Protein AF-A0AAI9H4J5-F1 (afdb_monomer)

Structure (mmCIF, N/CA/C/O backbone):
data_AF-A0AAI9H4J5-F1
#
_entry.id   AF-A0AAI9H4J5-F1
#
loop_
_atom_site.group_PDB
_atom_site.id
_atom_site.type_symbol
_atom_site.label_atom_id
_atom_site.label_alt_id
_atom_site.label_comp_id
_atom_site.label_asym_id
_atom_site.label_entity_id
_atom_site.label_seq_id
_atom_site.pdbx_PDB_ins_code
_atom_site.Cartn_x
_atom_site.Cartn_y
_atom_site.Cartn_z
_atom_site.occupancy
_atom_site.B_iso_or_equiv
_atom_site.auth_seq_id
_atom_site.auth_comp_id
_atom_site.auth_asym_id
_atom_site.auth_atom_id
_atom_site.pdbx_PDB_model_num
ATOM 1 N N . VAL A 1 1 ? 2.591 1.178 6.371 1.00 60.91 1 VAL A N 1
ATOM 2 C CA . VAL A 1 1 ? 2.790 2.564 5.880 1.00 60.91 1 VAL A CA 1
ATOM 3 C C . VAL A 1 1 ? 2.312 3.562 6.932 1.00 60.91 1 VAL A C 1
ATOM 5 O O . VAL A 1 1 ? 1.444 3.208 7.721 1.00 60.91 1 VAL A O 1
ATOM 8 N N . ARG A 1 2 ? 2.908 4.763 7.027 1.00 66.00 2 ARG A N 1
ATOM 9 C CA . ARG A 1 2 ? 2.367 5.844 7.877 1.00 66.00 2 ARG A CA 1
ATOM 10 C C . ARG A 1 2 ? 1.356 6.629 7.031 1.00 66.00 2 ARG A C 1
ATOM 12 O O . ARG A 1 2 ? 1.803 7.212 6.047 1.00 66.00 2 ARG A O 1
ATOM 19 N N . PRO A 1 3 ? 0.055 6.637 7.375 1.00 69.19 3 PRO A N 1
ATOM 20 C CA . PRO A 1 3 ? -0.952 7.311 6.565 1.00 69.19 3 PRO A CA 1
ATOM 21 C C . PRO A 1 3 ? -0.690 8.814 6.497 1.00 69.19 3 PRO A C 1
ATOM 23 O O . PRO A 1 3 ? -0.221 9.423 7.470 1.00 69.19 3 PRO A O 1
ATOM 26 N N . GLU A 1 4 ? -1.010 9.427 5.366 1.00 78.38 4 GLU A N 1
ATOM 27 C CA . GLU A 1 4 ? -0.910 10.872 5.218 1.00 78.38 4 GLU A CA 1
ATOM 28 C C . GLU A 1 4 ? -1.904 11.593 6.138 1.00 78.38 4 GLU A C 1
ATOM 30 O O . GLU A 1 4 ? -2.947 11.067 6.530 1.00 78.38 4 GLU A O 1
ATOM 35 N N . ARG A 1 5 ? -1.630 12.867 6.453 1.00 80.12 5 ARG A N 1
ATOM 36 C CA . ARG A 1 5 ? -2.515 13.676 7.315 1.00 80.12 5 ARG A CA 1
ATOM 37 C C . ARG A 1 5 ? -3.969 13.691 6.830 1.00 80.12 5 ARG A C 1
ATOM 39 O O . ARG A 1 5 ? -4.875 13.721 7.659 1.00 80.12 5 ARG A O 1
ATOM 46 N N . ARG A 1 6 ? -4.186 13.675 5.510 1.00 80.25 6 ARG A N 1
ATOM 47 C CA . ARG A 1 6 ? -5.523 13.652 4.897 1.00 80.25 6 ARG A CA 1
ATOM 48 C C . ARG A 1 6 ? -6.249 12.334 5.167 1.00 80.25 6 ARG A C 1
ATOM 50 O O . ARG A 1 6 ? -7.411 12.358 5.561 1.00 80.25 6 ARG A O 1
ATOM 57 N N . GLU A 1 7 ? -5.553 11.209 5.036 1.00 82.38 7 GLU A N 1
ATOM 58 C CA . GLU A 1 7 ? -6.097 9.876 5.320 1.00 82.38 7 GLU A CA 1
ATOM 59 C C . GLU A 1 7 ? -6.452 9.739 6.803 1.00 82.38 7 GLU A C 1
ATOM 61 O O . GLU A 1 7 ? -7.549 9.302 7.143 1.00 82.38 7 GLU A O 1
ATOM 66 N N . ILE A 1 8 ? -5.582 10.227 7.696 1.00 84.38 8 ILE A N 1
ATOM 67 C CA . ILE A 1 8 ? -5.841 10.246 9.145 1.00 84.38 8 ILE A CA 1
ATOM 68 C C . ILE A 1 8 ? -7.108 11.048 9.470 1.00 84.38 8 ILE A C 1
ATOM 70 O O . ILE A 1 8 ? -7.920 10.619 10.291 1.00 84.38 8 ILE A O 1
ATOM 74 N N . GLN A 1 9 ? -7.285 12.222 8.857 1.00 87.44 9 GLN A N 1
ATOM 75 C CA . GLN A 1 9 ? -8.477 13.048 9.074 1.00 87.44 9 GLN A CA 1
ATOM 76 C C . GLN A 1 9 ? -9.752 12.354 8.591 1.00 87.44 9 GLN A C 1
ATOM 78 O O . GLN A 1 9 ? -10.779 12.442 9.265 1.00 87.44 9 GLN A O 1
ATOM 83 N N . LEU A 1 10 ? -9.686 11.658 7.456 1.00 87.25 10 LEU A N 1
ATOM 84 C CA . LEU A 1 10 ? -10.817 10.911 6.920 1.00 87.25 10 LEU A CA 1
ATOM 85 C C . LEU A 1 10 ? -11.209 9.749 7.842 1.00 87.25 10 LEU A C 1
ATOM 87 O O . LEU A 1 10 ? -12.376 9.646 8.213 1.00 87.25 10 LEU A O 1
ATOM 91 N N . ILE A 1 11 ? -10.237 8.943 8.284 1.00 86.56 11 ILE A N 1
ATOM 92 C CA . ILE A 1 11 ? -10.468 7.824 9.213 1.00 86.56 11 ILE A CA 1
ATOM 93 C C . ILE A 1 11 ? -11.116 8.329 10.506 1.00 86.56 11 ILE A C 1
ATOM 95 O O . ILE A 1 11 ? -12.137 7.797 10.928 1.00 86.56 11 ILE A O 1
ATOM 99 N N . LYS A 1 12 ? -10.591 9.412 11.097 1.00 87.19 12 LYS A N 1
ATOM 100 C CA . LYS A 1 12 ? -11.154 9.993 12.328 1.00 87.19 12 LYS A CA 1
ATOM 101 C C . LYS A 1 12 ? -12.599 10.462 12.170 1.00 87.19 12 LYS A C 1
ATOM 103 O O . LYS A 1 12 ? -13.368 10.354 13.117 1.00 87.19 12 LYS A O 1
ATOM 108 N N . ARG A 1 13 ? -12.968 11.004 11.004 1.00 91.00 13 ARG A N 1
ATOM 109 C CA . ARG A 1 13 ? -14.359 11.396 10.719 1.00 91.00 13 ARG A CA 1
ATOM 110 C C . ARG A 1 13 ? -15.259 10.174 10.580 1.00 91.00 13 ARG A C 1
ATOM 112 O O . ARG A 1 13 ? -16.351 10.178 11.129 1.00 91.00 13 ARG A O 1
ATOM 119 N N . LEU A 1 14 ? -14.795 9.129 9.896 1.00 88.50 14 LEU A N 1
ATOM 120 C CA . LEU A 1 14 ? -15.547 7.881 9.747 1.00 88.50 14 LEU A CA 1
ATOM 121 C C . LEU A 1 14 ? -15.769 7.184 11.095 1.00 88.50 14 LEU A C 1
ATOM 123 O O . LEU A 1 14 ? -16.881 6.744 11.371 1.00 88.50 14 LEU A O 1
ATOM 127 N N . GLN A 1 15 ? -14.759 7.184 11.968 1.00 90.25 15 GLN A N 1
ATOM 128 C CA . GLN A 1 15 ? -14.828 6.596 13.310 1.00 90.25 15 GLN A CA 1
ATOM 129 C C . GLN A 1 15 ? -15.880 7.234 14.229 1.00 90.25 15 GLN A C 1
ATOM 131 O O . GLN A 1 15 ? -16.298 6.603 15.195 1.00 90.25 15 GLN A O 1
ATOM 136 N N . GLN A 1 16 ? -16.347 8.454 13.934 1.00 92.19 16 GLN A N 1
ATOM 137 C CA . GLN A 1 16 ? -17.457 9.070 14.675 1.00 92.19 16 GLN A CA 1
ATOM 138 C C . GLN A 1 16 ? -18.804 8.387 14.401 1.00 92.19 16 GLN A C 1
ATOM 140 O O . GLN A 1 16 ? -19.687 8.434 15.252 1.00 92.19 16 GLN A O 1
ATOM 145 N N . PHE A 1 17 ? -18.965 7.765 13.229 1.00 92.12 17 PHE A N 1
ATOM 146 C CA . PHE A 1 17 ? -20.206 7.106 12.807 1.00 92.12 17 PHE A CA 1
ATOM 147 C C . PHE A 1 17 ? -20.093 5.580 12.841 1.00 92.12 17 PHE A C 1
ATOM 149 O O . PHE A 1 17 ? -21.067 4.894 13.138 1.00 92.12 17 PHE A O 1
ATOM 156 N N . VAL A 1 18 ? -18.904 5.054 12.544 1.00 89.94 18 VAL A N 1
ATOM 157 C CA . VAL A 1 18 ? -18.591 3.623 12.534 1.00 89.94 18 VAL A CA 1
ATOM 158 C C . VAL A 1 18 ? -17.291 3.430 13.316 1.00 89.94 18 VAL A C 1
ATOM 160 O O . VAL A 1 18 ? -16.216 3.598 12.740 1.00 89.94 18 VAL A O 1
ATOM 163 N N . PRO A 1 19 ? -17.359 3.108 14.620 1.00 84.38 19 PRO A N 1
ATOM 164 C CA . PRO A 1 19 ? -16.180 3.016 15.489 1.00 84.38 19 PRO A CA 1
ATOM 165 C C . PRO A 1 19 ? -15.090 2.074 14.961 1.00 84.38 19 PRO A C 1
ATOM 167 O O . PRO A 1 19 ? -13.903 2.359 15.110 1.00 84.38 19 PRO A O 1
ATOM 170 N N . ASP A 1 20 ? -15.495 1.014 14.260 1.00 83.19 20 ASP A N 1
ATOM 171 C CA . ASP A 1 20 ? -14.607 -0.005 13.691 1.00 83.19 20 ASP A CA 1
ATOM 172 C C . ASP A 1 20 ? -14.147 0.316 12.257 1.00 83.19 20 ASP A C 1
ATOM 174 O O . ASP A 1 20 ? -13.664 -0.558 11.536 1.00 83.19 20 ASP A O 1
ATOM 178 N N . ALA A 1 21 ? -14.293 1.567 11.805 1.00 83.25 21 ALA A N 1
ATOM 179 C CA . ALA A 1 21 ? -13.787 1.991 10.507 1.00 83.25 21 ALA A CA 1
ATOM 180 C C . ALA A 1 21 ? -12.253 1.876 10.468 1.00 83.25 21 ALA A C 1
ATOM 182 O O . ALA A 1 21 ? -11.525 2.674 11.071 1.00 83.25 21 ALA A O 1
ATOM 183 N N . LEU A 1 22 ? -11.769 0.886 9.720 1.00 80.06 22 LEU A N 1
ATOM 184 C CA . LEU A 1 22 ? -10.357 0.669 9.433 1.00 80.06 22 LEU A CA 1
ATOM 185 C C . LEU A 1 22 ? -10.035 1.136 8.006 1.00 80.06 22 LEU A C 1
ATOM 187 O O . LEU A 1 22 ? -10.863 0.971 7.106 1.00 80.06 22 LEU A O 1
ATOM 191 N N . PRO A 1 23 ? -8.844 1.715 7.761 1.00 74.88 23 PRO A N 1
ATOM 192 C CA . PRO A 1 23 ? -8.420 2.029 6.406 1.00 74.88 23 PRO A CA 1
ATOM 193 C C . PRO A 1 23 ? -8.359 0.748 5.573 1.00 74.88 23 PRO A C 1
ATOM 195 O O . PRO A 1 23 ? -7.655 -0.201 5.921 1.00 74.88 23 PRO A O 1
ATOM 198 N N . VAL A 1 24 ? -9.078 0.737 4.452 1.00 76.19 24 VAL A N 1
ATOM 199 C CA . VAL A 1 24 ? -8.956 -0.335 3.466 1.00 76.19 24 VAL A CA 1
ATOM 200 C C . VAL A 1 24 ? -7.652 -0.126 2.716 1.00 76.19 24 VAL A C 1
ATOM 202 O O . VAL A 1 24 ? -7.523 0.766 1.878 1.00 76.19 24 VAL A O 1
ATOM 205 N N . VAL A 1 25 ? -6.672 -0.960 3.030 1.00 75.31 25 VAL A N 1
ATOM 206 C CA . VAL A 1 25 ? -5.409 -1.002 2.307 1.00 75.31 25 VAL A CA 1
ATOM 207 C C . VAL A 1 25 ? -5.624 -1.785 1.014 1.00 75.31 25 VAL A C 1
ATOM 209 O O . VAL A 1 25 ? -5.745 -3.010 1.037 1.00 75.31 25 VAL A O 1
ATOM 212 N N . 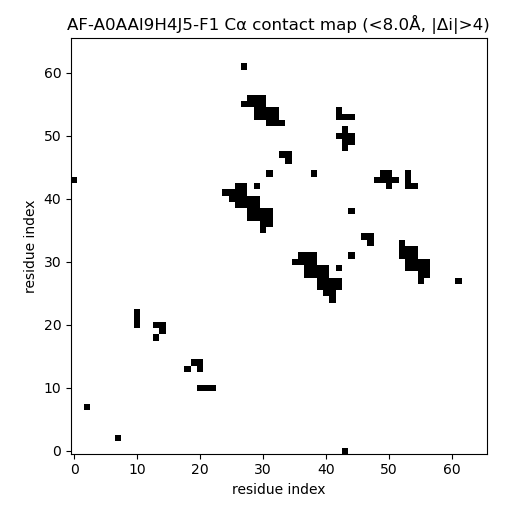ARG A 1 26 ? -5.676 -1.087 -0.126 1.00 76.62 26 ARG A N 1
ATOM 213 C CA . ARG A 1 26 ? -5.743 -1.737 -1.442 1.00 76.62 26 ARG A CA 1
ATOM 214 C C . ARG A 1 26 ? -4.332 -2.105 -1.900 1.00 76.62 26 ARG A C 1
ATOM 216 O O . ARG A 1 26 ? -3.466 -1.237 -2.016 1.00 76.62 26 ARG A O 1
ATOM 223 N N . LYS A 1 27 ? -4.109 -3.398 -2.143 1.00 85.50 27 LYS A N 1
ATOM 224 C CA . LYS A 1 27 ? -2.907 -3.895 -2.818 1.00 85.50 27 LYS A CA 1
ATOM 225 C C . LYS A 1 27 ? -3.170 -3.978 -4.317 1.00 85.50 27 LYS A C 1
ATOM 227 O O . LYS A 1 27 ? -4.287 -4.284 -4.717 1.00 85.50 27 LYS A O 1
ATOM 232 N N . ALA A 1 28 ? -2.152 -3.681 -5.109 1.00 88.62 28 ALA A N 1
ATOM 233 C CA . ALA A 1 28 ? -2.194 -3.761 -6.560 1.00 88.62 28 ALA A CA 1
ATOM 234 C C . ALA A 1 28 ? -0.785 -4.007 -7.108 1.00 88.62 28 ALA A C 1
ATOM 236 O O . ALA A 1 28 ? 0.213 -3.926 -6.381 1.00 88.62 28 ALA A O 1
ATOM 237 N N . SER A 1 29 ? -0.711 -4.276 -8.407 1.00 92.69 29 SER A N 1
ATOM 238 C CA . SER A 1 29 ? 0.543 -4.263 -9.151 1.00 92.69 29 SER A CA 1
ATOM 239 C C . SER A 1 29 ? 0.991 -2.823 -9.428 1.00 92.69 29 SER A C 1
ATOM 241 O O . SER A 1 29 ? 0.267 -2.040 -10.044 1.00 92.69 29 SER A O 1
ATOM 243 N N . TRP A 1 30 ? 2.208 -2.479 -9.010 1.00 93.19 30 TRP A N 1
ATOM 244 C CA . TRP A 1 30 ? 2.807 -1.153 -9.158 1.00 93.19 30 TRP A CA 1
ATOM 245 C C . TRP A 1 30 ? 4.111 -1.212 -9.950 1.00 93.19 30 TRP A C 1
ATOM 247 O O . TRP A 1 30 ? 4.876 -2.171 -9.852 1.00 93.19 30 TRP A O 1
ATOM 257 N N . HIS A 1 31 ? 4.394 -0.137 -10.680 1.00 94.69 31 HIS A N 1
ATOM 258 C CA . HIS A 1 31 ? 5.693 0.134 -11.287 1.00 94.69 31 HIS A CA 1
ATOM 259 C C . HIS A 1 31 ? 6.273 1.415 -10.681 1.00 94.69 31 HIS A C 1
ATOM 261 O O . HIS A 1 31 ? 5.652 2.480 -10.750 1.00 94.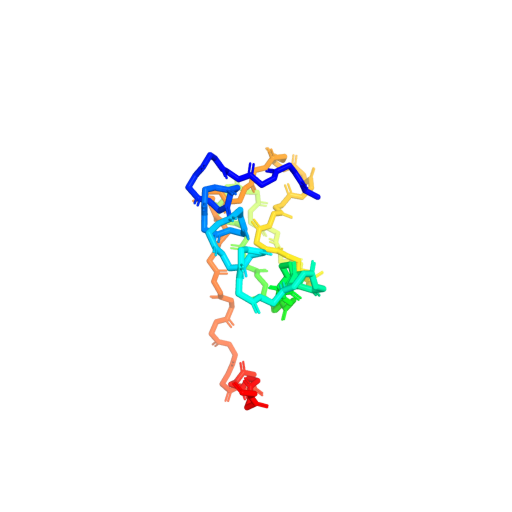69 31 HIS A O 1
ATOM 267 N N . CYS A 1 32 ? 7.464 1.344 -10.085 1.00 95.19 32 CYS A N 1
ATOM 268 C CA . CYS A 1 32 ? 8.161 2.534 -9.603 1.00 95.19 32 CYS A CA 1
ATOM 269 C C . CYS A 1 32 ? 8.984 3.162 -10.732 1.00 95.19 32 CYS A C 1
ATOM 271 O O . CYS A 1 32 ? 10.014 2.619 -11.128 1.00 95.19 32 CYS A O 1
ATOM 273 N N . ARG A 1 33 ? 8.602 4.359 -11.188 1.00 96.62 33 ARG A N 1
ATOM 274 C CA . ARG A 1 33 ? 9.326 5.062 -12.264 1.00 96.62 33 ARG A CA 1
ATOM 275 C C . ARG A 1 33 ? 10.723 5.561 -11.874 1.00 96.62 33 ARG A C 1
ATOM 277 O O . ARG A 1 33 ? 11.468 5.956 -12.758 1.00 96.62 33 ARG A O 1
ATOM 284 N N . GLN A 1 34 ? 11.066 5.582 -10.581 1.00 96.38 34 GLN A N 1
ATOM 285 C CA . GLN A 1 34 ? 12.373 6.054 -10.107 1.00 96.38 34 GLN A CA 1
ATOM 286 C C . GLN A 1 34 ? 13.436 4.947 -10.100 1.00 96.38 34 GLN A C 1
ATOM 288 O O . GLN A 1 34 ? 14.566 5.193 -10.502 1.00 96.38 34 GLN A O 1
ATOM 293 N N . CYS A 1 35 ? 13.100 3.743 -9.627 1.00 96.62 35 CYS A N 1
ATOM 294 C CA . CYS A 1 35 ? 14.028 2.603 -9.617 1.00 96.62 35 CYS A CA 1
ATOM 295 C C . 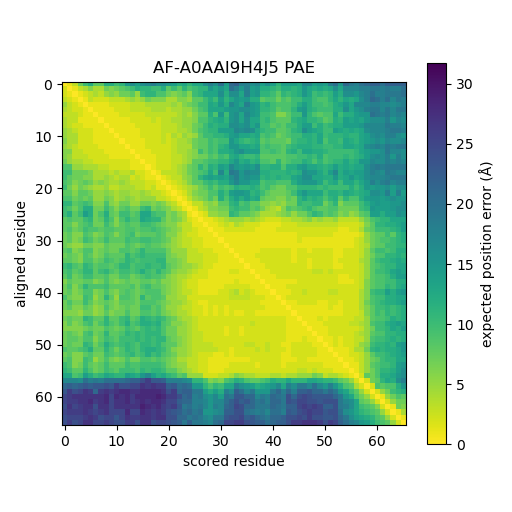CYS A 1 35 ? 13.757 1.588 -10.733 1.00 96.62 35 CYS A C 1
ATOM 297 O O . CYS A 1 35 ? 14.454 0.581 -10.807 1.00 96.62 35 CYS A O 1
ATOM 299 N N . HIS A 1 36 ? 12.747 1.837 -11.572 1.00 95.31 36 HIS A N 1
ATOM 300 C CA . HIS A 1 36 ? 12.307 0.949 -12.649 1.00 95.31 36 HIS A CA 1
ATOM 301 C C . HIS A 1 36 ? 12.001 -0.479 -12.176 1.00 95.31 36 HIS A C 1
ATOM 303 O O . HIS A 1 36 ? 12.180 -1.441 -12.918 1.00 95.31 36 HIS A O 1
ATOM 309 N N . HIS A 1 37 ? 11.541 -0.614 -10.931 1.00 92.94 37 HIS A N 1
ATOM 310 C CA . HIS A 1 37 ? 11.195 -1.895 -10.333 1.00 92.94 37 HIS A CA 1
ATOM 311 C C . HIS A 1 37 ? 9.684 -2.045 -10.225 1.00 92.94 37 HIS A C 1
ATOM 313 O O . HIS A 1 37 ? 8.977 -1.148 -9.751 1.00 92.94 37 HIS A O 1
ATOM 319 N N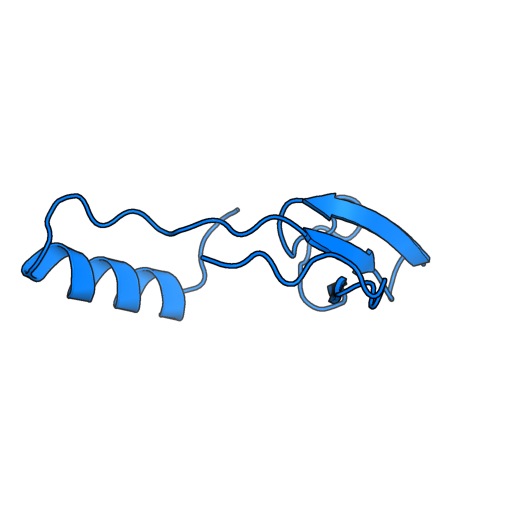 . ASP A 1 38 ? 9.217 -3.212 -10.639 1.00 94.06 38 ASP A N 1
ATOM 320 C CA . ASP A 1 38 ? 7.842 -3.630 -10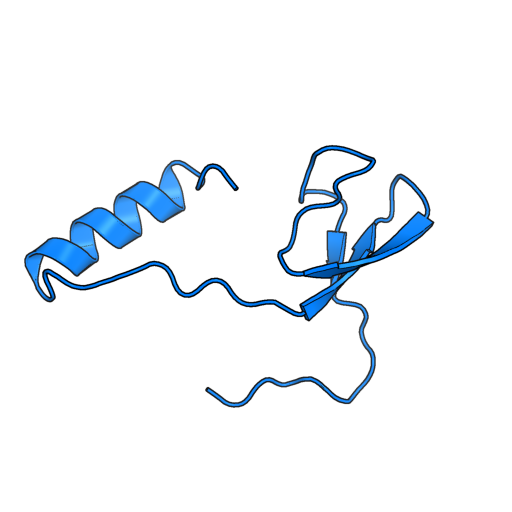.472 1.00 94.06 38 ASP A CA 1
ATOM 321 C C . ASP A 1 38 ? 7.653 -4.380 -9.163 1.00 94.06 38 ASP A C 1
ATOM 323 O O . ASP A 1 38 ? 8.475 -5.220 -8.805 1.00 94.06 38 ASP A O 1
ATOM 327 N N . TYR A 1 39 ? 6.544 -4.128 -8.479 1.00 92.44 39 TYR A N 1
ATOM 328 C CA . TYR A 1 39 ? 6.253 -4.769 -7.206 1.00 92.44 39 TYR A CA 1
ATOM 329 C C . TYR A 1 39 ? 4.742 -4.884 -6.971 1.00 92.44 39 TYR A C 1
ATOM 331 O O . TYR A 1 39 ? 3.955 -4.103 -7.502 1.00 92.44 39 TYR A O 1
ATOM 339 N N . TYR A 1 40 ? 4.329 -5.866 -6.171 1.00 91.56 40 TYR A N 1
ATOM 340 C CA . TYR A 1 40 ? 2.936 -6.048 -5.756 1.00 91.56 40 TYR A CA 1
ATOM 341 C C . TYR A 1 40 ? 2.775 -5.663 -4.285 1.00 91.56 40 TYR A C 1
ATOM 343 O O . TYR A 1 40 ? 3.538 -6.122 -3.430 1.00 91.56 40 TYR A O 1
ATOM 351 N N . GLY A 1 41 ? 1.788 -4.826 -3.971 1.00 90.88 41 GLY A N 1
ATOM 352 C CA . GLY A 1 41 ? 1.569 -4.350 -2.607 1.00 90.88 41 GLY A CA 1
ATOM 353 C C . GLY A 1 41 ? 0.806 -3.033 -2.545 1.00 90.88 41 GLY A C 1
ATOM 354 O O . GLY A 1 41 ? 0.011 -2.718 -3.423 1.00 90.88 41 GLY A O 1
ATOM 355 N N . GLU A 1 42 ? 1.029 -2.274 -1.477 1.00 89.81 42 GLU A N 1
ATOM 356 C CA . GLU A 1 42 ? 0.526 -0.900 -1.340 1.00 89.81 42 GLU A CA 1
ATOM 357 C C . GLU A 1 42 ? 1.243 0.030 -2.329 1.00 89.81 42 GLU A C 1
ATOM 359 O O . GLU A 1 42 ? 2.300 -0.336 -2.833 1.00 89.81 42 GLU A O 1
ATOM 364 N N . GLN A 1 43 ? 0.727 1.239 -2.578 1.00 89.75 43 GLN A N 1
ATOM 365 C CA . GLN A 1 43 ? 1.418 2.261 -3.381 1.00 89.75 43 GLN A CA 1
ATOM 366 C C . GLN A 1 43 ? 2.654 2.805 -2.641 1.00 89.75 43 GLN A C 1
ATOM 368 O O . GLN A 1 43 ? 2.702 3.957 -2.213 1.00 89.75 43 GLN A O 1
ATOM 373 N N . TYR A 1 44 ? 3.655 1.961 -2.424 1.00 90.75 44 TYR A N 1
ATOM 374 C CA . TYR A 1 44 ? 4.854 2.270 -1.666 1.00 90.75 44 TYR A CA 1
ATOM 375 C C . TYR A 1 44 ? 6.019 1.391 -2.119 1.00 90.75 44 TYR A C 1
ATOM 377 O O . TYR A 1 44 ? 6.102 0.207 -1.788 1.00 90.75 44 TYR A O 1
ATOM 385 N N . CYS A 1 45 ? 6.963 1.988 -2.844 1.00 92.00 45 CYS A N 1
ATOM 386 C CA . CYS A 1 45 ? 8.169 1.293 -3.262 1.00 92.00 45 CYS A CA 1
ATOM 387 C C . CYS A 1 45 ? 9.142 1.208 -2.082 1.00 92.00 45 CYS A C 1
ATOM 389 O O . CYS A 1 45 ? 9.605 2.233 -1.580 1.00 92.00 45 CYS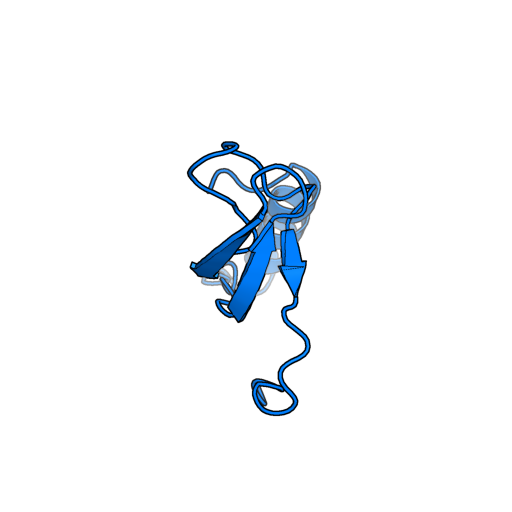 A O 1
ATOM 391 N N . THR A 1 46 ? 9.498 -0.002 -1.657 1.00 91.94 46 THR A N 1
ATOM 392 C CA . THR A 1 46 ? 10.435 -0.231 -0.543 1.00 91.94 46 THR A CA 1
ATOM 393 C C . THR A 1 46 ? 11.877 0.144 -0.888 1.00 91.94 46 THR A C 1
ATOM 395 O O . THR A 1 46 ? 12.620 0.551 -0.000 1.00 91.94 46 THR A O 1
ATOM 398 N N . HIS A 1 47 ? 12.259 0.088 -2.166 1.00 93.62 47 HIS A N 1
ATOM 399 C CA . HIS A 1 47 ? 13.588 0.505 -2.627 1.00 93.62 47 HIS A CA 1
ATOM 400 C C . HIS A 1 47 ? 13.779 2.025 -2.559 1.00 93.62 47 HIS A C 1
ATOM 402 O O . HIS A 1 47 ? 14.822 2.496 -2.116 1.00 93.62 47 HIS A O 1
ATOM 408 N N . CYS A 1 48 ? 12.768 2.797 -2.970 1.00 92.81 48 CYS A N 1
ATOM 409 C CA . CYS A 1 48 ? 12.807 4.265 -2.933 1.00 92.81 48 CYS A CA 1
ATOM 410 C C . CYS A 1 48 ? 12.237 4.848 -1.631 1.00 92.81 48 CYS A C 1
ATOM 412 O O . CYS A 1 48 ? 12.338 6.051 -1.410 1.00 92.81 48 CYS A O 1
ATOM 414 N N . GLN A 1 49 ? 11.618 4.009 -0.796 1.00 92.25 49 GLN A N 1
ATOM 415 C CA . GLN A 1 49 ? 10.934 4.381 0.445 1.00 92.25 49 GLN A CA 1
ATOM 416 C C . GLN A 1 49 ? 9.883 5.489 0.241 1.00 92.25 49 GLN A C 1
ATOM 418 O O . GLN A 1 49 ? 9.716 6.387 1.065 1.00 92.25 49 GLN A O 1
ATOM 423 N N . THR A 1 50 ? 9.174 5.438 -0.891 1.00 88.25 50 THR A N 1
ATOM 424 C CA . THR A 1 50 ? 8.142 6.415 -1.261 1.00 88.25 50 THR A CA 1
ATOM 425 C C . THR A 1 50 ? 7.098 5.809 -2.198 1.00 88.25 50 THR A C 1
ATOM 427 O O . THR A 1 50 ? 7.394 4.937 -3.019 1.00 88.25 50 THR A O 1
ATOM 430 N N . GLY A 1 51 ? 5.862 6.298 -2.094 1.00 89.75 51 GL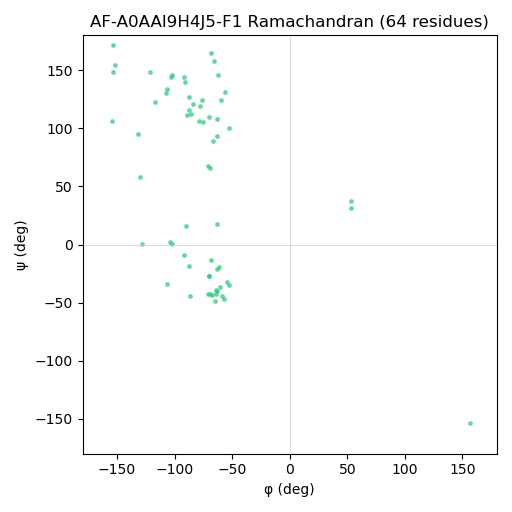Y A N 1
ATOM 431 C CA . GLY A 1 51 ? 4.773 5.998 -3.026 1.00 89.75 51 GLY A CA 1
ATOM 432 C C . GLY A 1 51 ? 4.718 6.923 -4.243 1.00 89.75 51 GLY A C 1
ATOM 433 O O . GLY A 1 51 ? 4.150 6.549 -5.263 1.00 89.75 51 GLY A O 1
ATOM 434 N N . GLY A 1 52 ? 5.359 8.097 -4.186 1.00 91.75 52 GLY A N 1
ATOM 435 C CA . GLY A 1 52 ? 5.137 9.187 -5.150 1.00 91.75 52 GLY A CA 1
ATOM 436 C C . GLY A 1 52 ? 5.512 8.883 -6.607 1.00 91.75 52 GLY A C 1
ATOM 437 O O . GLY A 1 52 ? 5.005 9.525 -7.522 1.00 91.75 52 GLY A O 1
ATOM 438 N N . PHE A 1 53 ? 6.369 7.886 -6.841 1.00 93.06 53 PHE A N 1
ATOM 439 C CA . PHE A 1 53 ? 6.771 7.447 -8.187 1.00 93.06 53 PHE A CA 1
ATOM 440 C C . PHE A 1 53 ? 6.103 6.145 -8.632 1.00 93.06 53 PHE A C 1
ATOM 442 O O . PHE A 1 53 ? 6.405 5.648 -9.719 1.00 93.06 53 PHE A O 1
ATOM 449 N N . SER A 1 54 ? 5.223 5.592 -7.800 1.00 92.81 54 SER A N 1
ATOM 450 C CA . SER A 1 54 ? 4.565 4.313 -8.036 1.00 92.81 54 SER A CA 1
ATOM 451 C C . SER A 1 54 ? 3.283 4.532 -8.818 1.00 92.81 54 SER A C 1
ATOM 453 O O . SER A 1 54 ? 2.327 5.118 -8.310 1.00 92.81 54 SER A O 1
ATOM 455 N N . ILE A 1 55 ? 3.280 4.074 -10.063 1.00 93.88 55 ILE A N 1
ATOM 456 C CA . ILE A 1 55 ? 2.110 4.112 -10.939 1.00 93.88 55 ILE A CA 1
ATOM 457 C C . ILE A 1 55 ? 1.475 2.721 -10.997 1.00 93.88 55 ILE A C 1
ATOM 459 O O . ILE A 1 55 ? 2.215 1.733 -10.919 1.00 93.88 55 ILE A O 1
ATOM 463 N N . PRO A 1 56 ? 0.140 2.612 -11.112 1.00 91.75 56 PRO A N 1
ATOM 464 C CA . PRO A 1 56 ? -0.495 1.325 -11.335 1.00 91.75 56 PRO A CA 1
ATOM 465 C C . PRO A 1 56 ? 0.107 0.697 -12.585 1.00 91.75 56 PRO A C 1
ATOM 467 O O . PRO A 1 56 ? 0.220 1.354 -13.626 1.00 91.75 56 PRO A O 1
ATOM 470 N N . ARG A 1 57 ? 0.499 -0.570 -12.495 1.00 87.81 57 ARG A N 1
ATOM 471 C CA . ARG A 1 57 ? 0.803 -1.331 -13.697 1.00 87.81 57 ARG A CA 1
ATOM 472 C C . ARG A 1 57 ? -0.546 -1.556 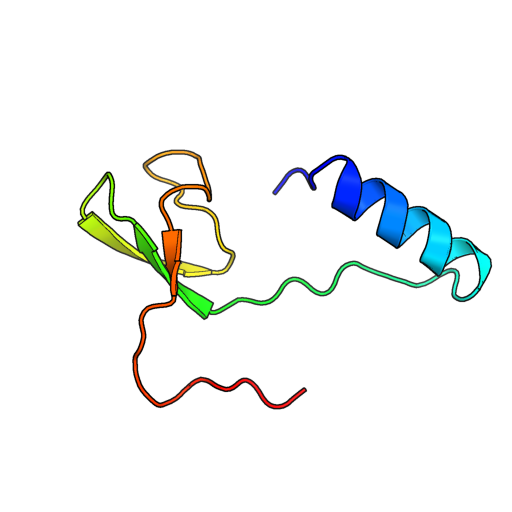-14.378 1.00 87.81 57 ARG A C 1
ATOM 474 O O . ARG A 1 57 ? -1.379 -2.284 -13.853 1.00 87.81 57 ARG A O 1
ATOM 481 N N . THR A 1 58 ? -0.794 -0.902 -15.513 1.00 71.50 58 THR A N 1
ATOM 482 C CA . THR A 1 58 ? -1.978 -1.160 -16.346 1.00 71.50 58 THR A CA 1
ATOM 483 C C . THR A 1 58 ? -1.824 -2.517 -17.028 1.00 71.50 58 THR A C 1
ATOM 485 O O . THR A 1 58 ? -1.610 -2.604 -18.232 1.00 71.50 58 THR A O 1
ATOM 488 N N . THR A 1 59 ? -1.856 -3.590 -16.249 1.00 60.22 59 THR A N 1
ATOM 489 C CA . THR A 1 59 ? -2.248 -4.907 -16.734 1.00 60.22 59 THR A CA 1
ATOM 490 C C . THR A 1 59 ? -3.759 -4.965 -16.586 1.00 60.22 59 THR A C 1
ATOM 492 O O . THR A 1 59 ? -4.302 -4.635 -15.537 1.00 60.22 59 THR A O 1
ATOM 495 N N . GLN A 1 60 ? -4.431 -5.299 -17.675 1.00 50.72 60 GLN A N 1
ATOM 496 C CA . GLN A 1 60 ? -5.867 -5.181 -17.929 1.00 50.72 60 GLN A CA 1
ATOM 497 C C . GLN A 1 60 ? -6.777 -6.028 -17.002 1.00 50.72 60 GLN A C 1
ATOM 499 O O . GLN A 1 60 ? -7.933 -6.244 -17.339 1.00 50.72 60 GLN A O 1
ATOM 504 N N . GLU A 1 61 ? -6.295 -6.506 -15.849 1.00 54.41 61 GLU A N 1
ATOM 505 C CA . GLU A 1 61 ? -6.907 -7.615 -15.099 1.00 54.41 61 GLU A CA 1
ATOM 506 C C . GLU A 1 61 ? -7.203 -7.371 -13.612 1.00 54.41 61 GLU A C 1
ATOM 508 O O . GLU A 1 61 ? -7.779 -8.246 -12.983 1.00 54.41 61 GLU A O 1
ATOM 513 N N . GLU A 1 62 ? -6.924 -6.208 -13.021 1.00 52.12 62 GLU A N 1
ATOM 514 C CA . GLU A 1 62 ? -7.262 -5.992 -11.599 1.00 52.12 62 GLU A CA 1
ATOM 515 C C . GLU A 1 62 ? -8.016 -4.679 -11.371 1.00 52.12 62 GLU A C 1
ATOM 517 O O . GLU A 1 62 ? -7.639 -3.823 -10.570 1.00 52.12 62 GLU A O 1
ATOM 522 N N . ILE A 1 63 ? -9.163 -4.547 -12.045 1.00 49.44 63 ILE A N 1
ATOM 523 C CA . ILE A 1 63 ? -10.307 -3.893 -11.405 1.00 49.44 63 ILE A CA 1
ATOM 524 C C . ILE A 1 63 ? -10.716 -4.846 -10.278 1.00 49.44 63 ILE A C 1
ATOM 526 O O . ILE A 1 63 ? -11.499 -5.766 -10.486 1.00 49.44 63 ILE A O 1
ATOM 530 N N . CYS A 1 64 ? -10.130 -4.676 -9.091 1.00 48.25 64 CYS A N 1
ATOM 531 C CA . CYS A 1 64 ? -10.673 -5.278 -7.881 1.00 48.25 64 CYS A CA 1
ATOM 532 C C . CYS A 1 64 ? -12.059 -4.666 -7.653 1.00 48.25 64 CYS A C 1
ATOM 534 O O . CYS A 1 64 ? -12.176 -3.581 -7.070 1.00 48.25 64 CYS A O 1
ATOM 536 N N . GLU A 1 65 ? -13.075 -5.357 -8.172 1.00 40.88 65 GLU A N 1
ATOM 537 C CA . GLU A 1 65 ? -14.475 -5.230 -7.793 1.00 40.88 65 GLU A CA 1
ATOM 538 C C . GLU A 1 65 ? -14.577 -5.386 -6.271 1.00 40.88 65 GLU A C 1
ATOM 540 O O . GLU A 1 65 ? -14.498 -6.484 -5.725 1.00 40.88 65 GLU A O 1
ATOM 545 N N . PHE A 1 66 ? -14.695 -4.250 -5.590 1.00 46.72 66 PHE A N 1
ATOM 546 C CA . PHE A 1 66 ? -15.224 -4.120 -4.238 1.00 46.72 66 PHE A CA 1
ATOM 547 C C . PHE A 1 66 ? -16.015 -2.824 -4.185 1.00 46.72 66 PHE A C 1
ATOM 549 O O . PHE A 1 66 ? -15.381 -1.765 -4.445 1.00 46.72 66 PHE A O 1
#

pLDDT: mean 82.74, std 14.24, range [40.88, 96.62]

Foldseek 3Di:
DPDDPVVVVVQVVVCVVPVPDDDDFDWAWWAQPVVRDIDIGGLADPVVRDNPRIDGPPPVPDPPDD

InterPro domains:
  IPR021696 Domain of unknown function DUF3279 [PF11682] (27-60)

Secondary structure (DSSP, 8-state):
----HHHHHHHHHHTTT-TT-------EEEEETTTTEEEEESS-BTTTTBSTTEEE---TT-----

Organism: Escherichia coli (NCBI:txid562)

Mean predicted aligned error: 8.68 Å

Nearest PDB structures (foldseek):
  7rqv-assembly1_A  TM=3.238E-01  e=6.337E+00  Rattus norvegicus

Radius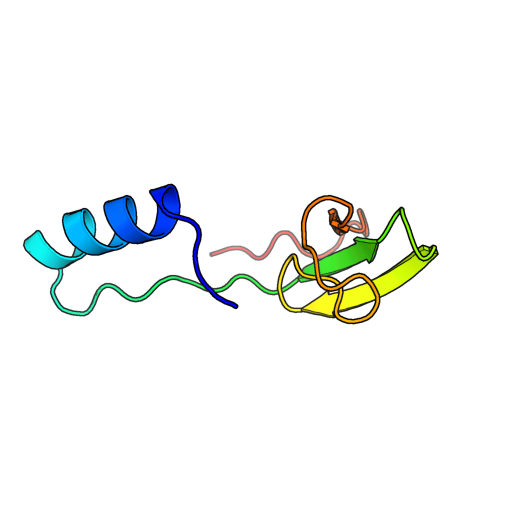 of gyration: 14.16 Å; Cα contacts (8 Å, |Δi|>4): 71; chains: 1; bounding box: 34×21×33 Å

Solvent-accessible surface area (backbone atoms only — not comparable to full-atom values): 4304 Å² total; per-residue (Å²): 133,84,76,52,75,67,55,52,53,50,45,58,58,44,31,76,80,38,74,82,56,67,87,83,81,68,65,47,52,30,34,27,75,81,79,74,45,73,51,76,38,57,74,53,37,79,90,77,73,42,33,90,50,42,41,74,49,90,60,101,79,72,83,74,88,123

Sequence (66 aa):
VRPERREIQLIKRLQQFVPDALPVVRKASWHCRQCHHDYYGEQYCTHCQTGGFSIPRTTQEEICEF